Protein AF-A0A392QIY0-F1 (afdb_monomer)

Structure (mmCIF, N/CA/C/O backbone):
data_AF-A0A392QIY0-F1
#
_entry.id   AF-A0A392QIY0-F1
#
loop_
_atom_site.group_PDB
_atom_site.id
_atom_site.type_symbol
_atom_site.label_atom_id
_atom_site.label_alt_id
_atom_site.label_comp_id
_atom_site.label_asym_id
_atom_site.label_entity_id
_atom_site.label_seq_id
_atom_site.pdbx_PDB_ins_code
_atom_site.Cartn_x
_atom_site.Cartn_y
_atom_site.Cartn_z
_atom_site.occupancy
_atom_site.B_iso_or_equiv
_atom_site.auth_seq_id
_atom_site.auth_comp_id
_atom_site.auth_asym_id
_atom_site.auth_atom_id
_atom_site.pdbx_PDB_model_num
ATOM 1 N N . ILE A 1 1 ? -19.821 -11.116 -4.514 1.00 93.00 1 ILE A N 1
ATOM 2 C CA . ILE A 1 1 ? -20.208 -10.296 -5.692 1.00 93.00 1 ILE A CA 1
ATOM 3 C C . ILE A 1 1 ? -19.159 -10.345 -6.806 1.00 93.00 1 ILE A C 1
ATOM 5 O O . ILE A 1 1 ? -19.342 -11.155 -7.693 1.00 93.00 1 ILE A O 1
ATOM 9 N N . PHE A 1 2 ? -18.062 -9.570 -6.809 1.00 94.19 2 PHE A N 1
ATOM 10 C CA . PHE A 1 2 ? -17.162 -9.532 -7.987 1.00 94.19 2 PHE A CA 1
ATOM 11 C C . PHE A 1 2 ? -16.467 -10.862 -8.303 1.00 94.19 2 PHE A C 1
ATOM 13 O O . PHE A 1 2 ? -16.411 -11.263 -9.460 1.00 94.19 2 PHE A O 1
ATOM 20 N N . GLN A 1 3 ? -16.009 -11.568 -7.269 1.00 90.56 3 GLN A N 1
ATOM 21 C CA . GLN A 1 3 ? -15.421 -12.899 -7.420 1.00 90.56 3 GLN A CA 1
ATOM 22 C C . GLN A 1 3 ? -16.449 -13.931 -7.910 1.00 90.56 3 GLN A C 1
ATOM 24 O O . GLN A 1 3 ? -16.153 -14.741 -8.778 1.00 90.56 3 GLN A O 1
ATOM 29 N N . GLU A 1 4 ? -17.671 -13.867 -7.385 1.00 94.31 4 GLU A N 1
ATOM 30 C CA . GLU A 1 4 ? -18.791 -14.731 -7.781 1.00 94.31 4 GLU A CA 1
ATOM 31 C C . GLU A 1 4 ? -19.240 -14.467 -9.226 1.00 94.31 4 GLU A C 1
ATOM 33 O O . GLU A 1 4 ? -19.572 -15.396 -9.953 1.00 94.31 4 GLU A O 1
ATOM 38 N N . ALA A 1 5 ? -19.165 -13.210 -9.670 1.00 95.75 5 ALA A N 1
ATOM 39 C CA . ALA A 1 5 ? -19.411 -12.798 -11.049 1.00 95.75 5 ALA A CA 1
ATOM 40 C C . ALA A 1 5 ? -18.243 -13.115 -12.006 1.00 95.75 5 ALA A C 1
ATOM 42 O O . ALA A 1 5 ? -18.321 -12.781 -13.186 1.00 95.75 5 ALA A O 1
ATOM 43 N N . GLY A 1 6 ? -17.151 -13.719 -11.519 1.00 94.50 6 GLY A N 1
ATOM 44 C CA . GLY A 1 6 ? -15.990 -14.082 -12.335 1.00 94.50 6 GLY A CA 1
ATOM 45 C C . GLY A 1 6 ? -15.198 -12.890 -12.885 1.00 94.50 6 GLY A C 1
ATOM 46 O O . GLY A 1 6 ? -14.499 -13.037 -13.885 1.00 94.50 6 GLY A O 1
ATOM 47 N N . LEU A 1 7 ? -15.307 -11.707 -12.268 1.00 95.38 7 LEU A N 1
ATOM 48 C CA . LEU A 1 7 ? -14.596 -10.513 -12.727 1.00 95.38 7 LEU A CA 1
ATOM 49 C C . LEU A 1 7 ? -13.139 -10.518 -12.230 1.00 95.38 7 LEU A C 1
ATOM 51 O O . LEU A 1 7 ? -12.916 -10.697 -11.029 1.00 95.38 7 LEU A O 1
ATOM 55 N N . PRO A 1 8 ? -12.144 -10.256 -13.099 1.00 93.06 8 PRO A N 1
ATOM 56 C CA . PRO A 1 8 ? -10.727 -10.251 -12.735 1.00 93.06 8 PRO A CA 1
ATOM 57 C C . PRO A 1 8 ? -10.318 -8.922 -12.073 1.00 93.06 8 PRO A C 1
ATOM 59 O O . PRO A 1 8 ? -9.443 -8.214 -12.560 1.00 93.06 8 PRO A O 1
ATOM 62 N N . LEU A 1 9 ? -10.991 -8.547 -10.985 1.00 93.00 9 LEU A N 1
ATOM 63 C C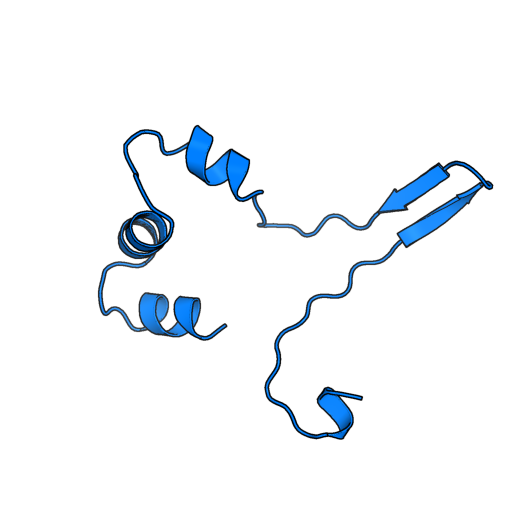A . LEU A 1 9 ? -10.680 -7.336 -10.222 1.00 93.00 9 LEU A CA 1
ATOM 64 C C . LEU A 1 9 ? -9.694 -7.645 -9.095 1.00 93.00 9 LEU A C 1
ATOM 66 O O . LEU A 1 9 ? -9.826 -8.660 -8.411 1.00 93.00 9 LEU A O 1
ATOM 70 N N . TRP A 1 10 ? -8.758 -6.727 -8.855 1.00 92.88 10 TRP A N 1
ATOM 71 C CA . TRP A 1 10 ? -7.848 -6.795 -7.718 1.00 92.88 10 TRP A CA 1
ATOM 72 C C . TRP A 1 10 ? -8.287 -5.819 -6.621 1.00 92.88 10 TRP A C 1
ATOM 74 O O . TRP A 1 10 ? -8.403 -4.616 -6.845 1.00 92.88 10 TRP A O 1
ATOM 84 N N . LEU A 1 11 ? -8.567 -6.344 -5.426 1.00 93.25 11 LEU A N 1
ATOM 85 C CA . LEU A 1 11 ? -8.936 -5.573 -4.238 1.00 93.25 11 LEU A CA 1
ATOM 86 C C . LEU A 1 11 ? -8.186 -6.141 -3.029 1.00 93.25 11 LEU A C 1
ATOM 88 O O . LEU A 1 11 ? -8.176 -7.355 -2.828 1.00 93.25 11 LEU A O 1
ATOM 92 N N . ARG A 1 12 ? -7.614 -5.270 -2.190 1.00 93.94 12 ARG A N 1
ATOM 93 C CA . ARG A 1 12 ? -6.996 -5.648 -0.910 1.00 93.94 12 ARG A CA 1
ATOM 94 C C . ARG A 1 12 ? -7.843 -5.114 0.252 1.00 93.94 12 ARG A C 1
ATOM 96 O O . ARG A 1 12 ? -7.616 -3.982 0.679 1.00 93.94 12 ARG A O 1
ATOM 103 N N . PRO A 1 13 ? -8.833 -5.878 0.754 1.00 95.44 13 PRO A N 1
ATOM 104 C CA . PRO A 1 13 ? -9.521 -5.507 1.989 1.00 95.44 13 PRO A CA 1
ATOM 105 C C . PRO A 1 13 ? -8.511 -5.494 3.138 1.00 95.44 13 PRO A C 1
ATOM 107 O O . PRO A 1 13 ? -7.601 -6.320 3.139 1.00 95.44 13 PRO A O 1
ATOM 110 N N . TYR A 1 14 ? -8.657 -4.571 4.084 1.00 96.88 14 TYR A N 1
ATOM 111 C CA . TYR A 1 14 ? -7.836 -4.483 5.291 1.00 96.88 14 TYR A CA 1
ATOM 112 C C . TYR A 1 14 ? -8.731 -4.487 6.526 1.00 96.88 14 TYR A C 1
ATOM 114 O O . TYR A 1 14 ? -9.868 -4.008 6.477 1.00 96.88 14 TYR A O 1
ATOM 122 N N . GLU A 1 15 ? -8.239 -5.057 7.618 1.00 97.56 15 GLU A N 1
ATOM 123 C CA . GLU A 1 15 ? -9.024 -5.195 8.837 1.00 97.56 15 GLU A CA 1
ATOM 124 C C . GLU A 1 15 ? -9.143 -3.867 9.596 1.00 97.56 15 GLU A C 1
ATOM 126 O O . GLU A 1 15 ? -8.203 -3.072 9.687 1.00 97.56 15 GLU A O 1
ATOM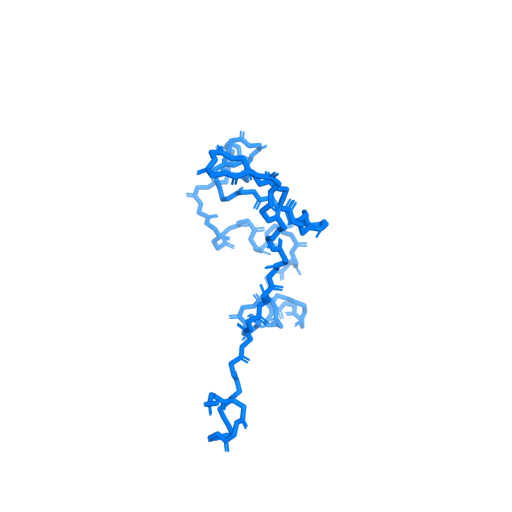 131 N N . VAL A 1 16 ? -10.324 -3.641 10.168 1.00 97.94 16 VAL A N 1
ATOM 132 C CA . VAL A 1 16 ? -10.584 -2.548 11.103 1.00 97.94 16 VAL A CA 1
ATOM 133 C C . VAL A 1 16 ? -11.190 -3.149 12.364 1.00 97.94 16 VAL A C 1
ATOM 135 O O . VAL A 1 16 ? -12.298 -3.683 12.333 1.00 97.94 16 VAL A O 1
ATOM 138 N N . LEU A 1 17 ? -10.470 -3.040 13.478 1.00 98.06 17 LEU A N 1
ATOM 139 C CA . LEU A 1 17 ? -10.910 -3.510 14.786 1.00 98.06 17 LEU A CA 1
ATOM 140 C C . LEU A 1 17 ? -11.349 -2.317 15.635 1.00 98.06 17 LEU A C 1
ATOM 142 O O . LEU A 1 17 ? -10.522 -1.563 16.153 1.00 98.06 17 LEU A O 1
ATOM 146 N N . CYS A 1 18 ? -12.657 -2.148 15.799 1.00 97.75 18 CYS A N 1
ATOM 147 C CA . CYS A 1 18 ? -13.210 -1.123 16.679 1.00 97.75 18 CYS A CA 1
ATOM 148 C C . CYS A 1 18 ? -12.901 -1.455 18.145 1.00 97.75 18 CYS A C 1
ATOM 150 O O . CYS A 1 18 ? -13.201 -2.550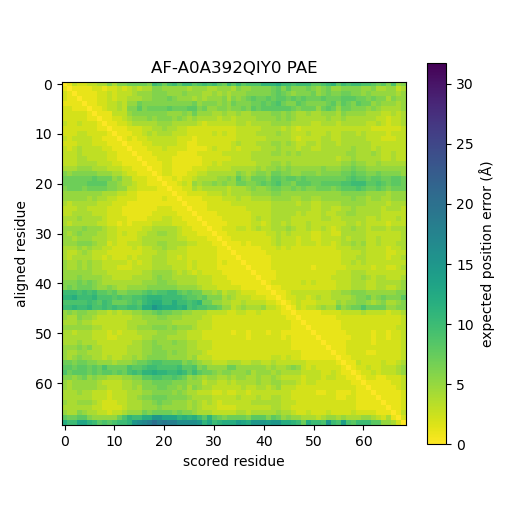 18.615 1.00 97.75 18 CYS A O 1
ATOM 152 N N . THR A 1 19 ? -12.332 -0.499 18.880 1.00 97.56 19 THR A N 1
ATOM 153 C CA . THR A 1 19 ? -12.002 -0.653 20.308 1.00 97.56 19 THR A CA 1
ATOM 154 C C . THR A 1 19 ? -12.943 0.137 21.218 1.00 97.56 19 THR A C 1
ATOM 156 O O . THR A 1 19 ? -13.071 -0.188 22.395 1.00 97.56 19 THR A O 1
ATOM 159 N N . SER A 1 20 ? -13.639 1.147 20.686 1.00 97.31 20 SER A N 1
ATOM 160 C CA . SER A 1 20 ? -14.738 1.858 21.350 1.00 97.31 20 SER A CA 1
ATOM 161 C C . SER A 1 20 ? -15.659 2.510 20.311 1.00 97.31 20 SER A C 1
ATOM 163 O O . SER A 1 20 ? -15.455 2.358 19.108 1.00 97.31 20 SER A O 1
ATOM 165 N N . SER A 1 21 ? -16.645 3.294 20.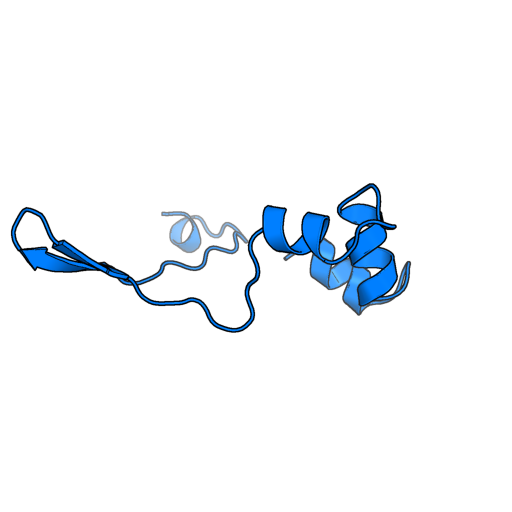756 1.00 96.75 21 SER A N 1
ATOM 166 C CA . SER A 1 21 ? -17.475 4.116 19.866 1.00 96.75 21 SER A CA 1
ATOM 167 C C . SER A 1 21 ? -16.703 5.225 19.135 1.00 96.75 21 SER A C 1
ATOM 169 O O . SER A 1 21 ? -17.232 5.789 18.183 1.00 96.75 21 SER A O 1
ATOM 171 N N . TYR A 1 22 ? -15.481 5.553 19.572 1.00 97.12 22 TYR A N 1
ATOM 172 C CA . TYR A 1 22 ? -14.681 6.657 19.023 1.00 97.12 22 TYR A CA 1
ATOM 173 C C . TYR A 1 22 ? -13.270 6.245 18.588 1.00 97.12 22 TYR A C 1
ATOM 175 O O . TYR A 1 22 ? -12.497 7.092 18.145 1.00 97.12 22 TYR A O 1
ATOM 183 N N . THR A 1 23 ? -12.902 4.970 18.730 1.00 98.06 23 THR A N 1
ATOM 184 C CA . THR A 1 23 ? -11.536 4.500 18.471 1.00 98.06 23 THR A CA 1
ATOM 185 C C . THR A 1 23 ? -11.535 3.152 17.765 1.00 98.06 23 THR A C 1
ATOM 187 O O . THR A 1 23 ? -12.359 2.282 18.050 1.00 98.06 23 THR A O 1
ATOM 190 N N . ALA A 1 24 ? -10.567 2.963 16.873 1.00 98.19 24 ALA A N 1
ATOM 191 C CA . ALA A 1 24 ? -10.333 1.707 16.175 1.00 98.19 24 ALA A CA 1
ATOM 192 C C . ALA A 1 24 ? -8.841 1.531 15.869 1.00 98.19 24 ALA A C 1
ATOM 194 O O . ALA A 1 24 ? -8.092 2.507 15.791 1.00 98.19 24 ALA A O 1
ATOM 195 N N . LEU A 1 25 ? -8.428 0.281 15.687 1.00 98.31 25 LEU A N 1
ATOM 196 C CA . LEU A 1 25 ? -7.150 -0.097 15.096 1.00 98.31 25 LEU A CA 1
ATOM 197 C C . LEU A 1 25 ? -7.386 -0.462 13.629 1.00 98.31 25 LEU A C 1
ATOM 199 O O . LEU A 1 25 ? -8.396 -1.082 13.302 1.00 98.31 25 LEU A O 1
ATOM 203 N N . ILE A 1 26 ? -6.461 -0.077 12.755 1.00 97.81 26 ILE A N 1
ATOM 204 C CA . ILE A 1 26 ? -6.535 -0.343 11.315 1.00 97.81 26 ILE A CA 1
ATOM 205 C C . ILE A 1 26 ? -5.300 -1.155 10.926 1.00 97.81 26 ILE A C 1
ATOM 207 O O . ILE A 1 26 ? -4.182 -0.769 11.275 1.00 97.81 26 ILE A O 1
ATOM 211 N N . GLU A 1 27 ? -5.500 -2.268 10.216 1.00 98.19 27 GLU A N 1
ATOM 212 C CA . GLU A 1 27 ? -4.415 -3.069 9.643 1.00 98.19 27 GLU A CA 1
ATOM 213 C C . GLU A 1 27 ? -3.565 -2.190 8.719 1.00 98.19 27 GLU A C 1
ATOM 215 O O . GLU A 1 27 ? -4.064 -1.536 7.800 1.00 98.19 27 GLU A O 1
ATOM 220 N N . THR A 1 28 ? -2.255 -2.177 8.950 1.00 96.69 28 THR A N 1
ATOM 221 C CA . THR A 1 28 ? -1.325 -1.520 8.038 1.00 96.69 28 THR A CA 1
ATOM 222 C C . THR A 1 28 ? -1.071 -2.422 6.838 1.00 96.69 28 THR A C 1
ATOM 224 O O . THR A 1 28 ? -0.833 -3.618 6.986 1.00 96.69 28 THR A O 1
ATOM 227 N N . ILE A 1 29 ? -1.077 -1.852 5.631 1.00 96.81 29 ILE A N 1
ATOM 228 C CA . ILE A 1 29 ? -0.667 -2.592 4.436 1.00 96.81 29 ILE A CA 1
ATOM 229 C C . ILE A 1 29 ? 0.840 -2.384 4.232 1.00 96.81 29 ILE A C 1
ATOM 231 O O . ILE A 1 29 ? 1.246 -1.273 3.865 1.00 96.81 29 ILE A O 1
ATOM 235 N N . PRO A 1 30 ? 1.683 -3.404 4.484 1.00 95.25 30 PRO A N 1
ATOM 236 C CA . PRO A 1 30 ? 3.127 -3.277 4.319 1.00 95.25 30 PRO A CA 1
ATOM 237 C C . PRO A 1 30 ? 3.493 -3.036 2.850 1.00 95.25 30 PRO A C 1
ATOM 239 O O . PRO A 1 30 ? 2.711 -3.320 1.946 1.00 95.25 30 PRO A O 1
ATOM 242 N N . ASP A 1 31 ? 4.683 -2.478 2.622 1.00 94.31 31 ASP A N 1
ATOM 243 C CA . ASP A 1 31 ? 5.225 -2.175 1.287 1.00 94.31 31 ASP A CA 1
ATOM 244 C C . ASP A 1 31 ? 4.365 -1.234 0.428 1.00 94.31 31 ASP A C 1
ATOM 246 O O . ASP A 1 31 ? 4.485 -1.181 -0.799 1.00 94.31 31 ASP A O 1
ATOM 250 N N . THR A 1 32 ? 3.535 -0.416 1.079 1.00 94.69 32 THR A N 1
ATOM 251 C CA . THR A 1 32 ? 2.763 0.641 0.427 1.00 94.69 32 THR A CA 1
ATOM 252 C C . THR A 1 32 ? 3.265 2.026 0.817 1.00 94.69 32 THR A C 1
ATOM 254 O O . THR A 1 32 ? 3.788 2.263 1.907 1.00 94.69 32 THR A O 1
ATOM 257 N N . ALA A 1 33 ? 3.115 2.974 -0.103 1.00 94.75 33 ALA A N 1
ATOM 258 C CA . ALA A 1 33 ? 3.341 4.386 0.152 1.00 94.75 33 ALA A CA 1
ATOM 259 C C . ALA A 1 33 ? 2.145 5.172 -0.375 1.00 94.75 33 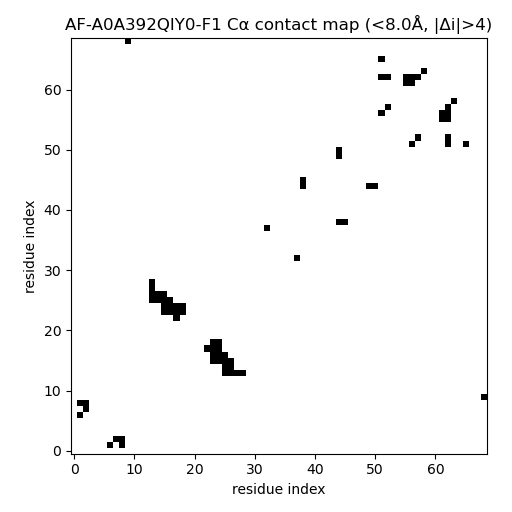ALA A C 1
ATOM 261 O O . ALA A 1 33 ? 1.594 4.845 -1.427 1.00 94.75 33 ALA A O 1
ATOM 262 N N . SER A 1 34 ? 1.762 6.235 0.332 1.00 95.25 34 SER A N 1
ATO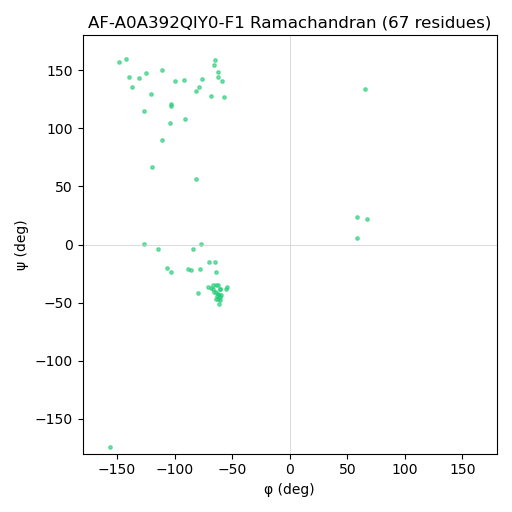M 263 C CA . SER A 1 34 ? 0.727 7.130 -0.178 1.00 95.25 34 SER A CA 1
ATOM 264 C C . SER A 1 34 ? 1.190 7.790 -1.482 1.00 95.25 34 SER A C 1
ATOM 266 O O . SER A 1 34 ? 2.375 8.097 -1.654 1.00 95.25 34 SER A O 1
ATOM 268 N N . LEU A 1 35 ? 0.248 8.084 -2.380 1.00 94.38 35 LEU A N 1
ATOM 269 C CA . LEU A 1 35 ? 0.543 8.796 -3.625 1.00 94.38 35 LEU A CA 1
ATOM 270 C C . LEU A 1 35 ? 1.241 10.142 -3.367 1.00 94.38 35 LEU A C 1
ATOM 272 O O . LEU A 1 35 ? 2.165 10.526 -4.083 1.00 94.38 35 LEU A O 1
ATOM 276 N N . HIS A 1 36 ? 0.828 10.848 -2.315 1.00 94.38 36 HIS A N 1
ATOM 277 C CA . HIS A 1 36 ? 1.460 12.097 -1.910 1.00 94.38 36 HIS A CA 1
ATOM 278 C C . HIS A 1 36 ? 2.919 11.887 -1.482 1.00 94.38 36 HIS A C 1
ATOM 280 O O . HIS A 1 36 ? 3.797 12.627 -1.921 1.00 94.38 36 HIS A O 1
ATOM 286 N N . SER A 1 37 ? 3.196 10.849 -0.686 1.00 95.75 37 SER A N 1
ATOM 287 C CA . SER A 1 37 ? 4.561 10.505 -0.275 1.00 95.75 37 SER A CA 1
ATOM 288 C C . SER A 1 37 ? 5.450 10.175 -1.473 1.00 95.75 37 SER A C 1
ATOM 290 O O . SER A 1 37 ? 6.603 10.594 -1.486 1.00 95.75 37 SER A O 1
ATOM 292 N N . ILE A 1 38 ? 4.926 9.482 -2.492 1.00 94.94 38 ILE A N 1
ATOM 293 C CA . ILE A 1 38 ? 5.660 9.213 -3.739 1.00 94.94 38 ILE A CA 1
ATOM 294 C C . ILE A 1 38 ? 6.024 10.533 -4.431 1.00 94.94 38 ILE A C 1
ATOM 296 O O . ILE A 1 38 ? 7.196 10.775 -4.704 1.00 94.94 38 ILE A O 1
ATOM 300 N N . LYS A 1 39 ? 5.055 11.432 -4.637 1.00 93.25 39 LYS A N 1
ATOM 301 C CA . LYS A 1 39 ? 5.306 12.742 -5.266 1.00 93.25 39 LYS A CA 1
ATOM 302 C C . LYS A 1 39 ? 6.322 13.584 -4.489 1.00 93.25 39 LYS A C 1
ATOM 304 O O . LYS A 1 39 ? 7.201 14.192 -5.082 1.00 93.25 39 LYS A O 1
ATOM 309 N N . SER A 1 40 ? 6.208 13.610 -3.161 1.00 94.94 40 SER A N 1
ATOM 310 C CA . SER A 1 40 ? 7.094 14.397 -2.299 1.00 94.94 40 SER A CA 1
ATOM 311 C C . SER A 1 40 ? 8.529 13.859 -2.277 1.00 94.94 40 SER A C 1
ATOM 313 O O . SER A 1 40 ? 9.470 14.649 -2.264 1.00 94.94 40 SER A O 1
ATOM 315 N N . ARG A 1 41 ? 8.714 12.532 -2.300 1.00 95.31 41 ARG A N 1
ATOM 316 C CA . ARG A 1 41 ? 10.045 11.897 -2.289 1.00 95.31 41 ARG A CA 1
ATOM 317 C C . ARG A 1 41 ? 10.740 11.920 -3.650 1.00 95.31 41 ARG A C 1
ATOM 319 O O . ARG A 1 41 ? 11.960 11.797 -3.700 1.00 95.31 41 ARG A O 1
ATOM 326 N N . HIS A 1 42 ? 9.986 12.087 -4.733 1.00 94.44 42 HIS A N 1
ATOM 327 C CA . HIS A 1 42 ? 10.501 12.119 -6.098 1.00 94.44 42 HIS A CA 1
ATOM 328 C C . HIS A 1 42 ? 10.177 13.462 -6.778 1.00 94.44 42 HIS A C 1
ATOM 330 O O . HIS A 1 42 ? 9.411 13.485 -7.737 1.00 94.44 42 HIS A O 1
ATOM 336 N N . PRO A 1 43 ? 10.765 14.588 -6.322 1.00 91.38 43 PRO A N 1
ATOM 337 C CA . PRO A 1 43 ? 10.422 15.926 -6.819 1.00 91.38 43 PRO A CA 1
ATOM 338 C C . PRO A 1 43 ? 10.759 16.135 -8.303 1.00 91.38 43 PRO A C 1
ATOM 340 O O . PRO A 1 43 ? 10.154 16.975 -8.959 1.00 91.38 43 PRO A O 1
ATOM 343 N N . ASN A 1 44 ? 11.703 15.353 -8.835 1.00 93.38 44 ASN A N 1
ATOM 344 C CA . ASN A 1 44 ? 12.110 15.397 -10.242 1.00 93.38 44 ASN A CA 1
ATOM 345 C C . ASN A 1 44 ? 11.204 14.558 -11.159 1.00 93.38 44 ASN A C 1
ATOM 347 O O . ASN A 1 44 ? 11.420 14.538 -12.366 1.00 93.38 44 ASN A O 1
ATOM 351 N N . ILE A 1 45 ? 10.230 13.834 -10.598 1.00 92.81 45 ILE A N 1
ATOM 352 C CA . ILE A 1 45 ? 9.268 13.028 -11.347 1.00 92.81 45 ILE A CA 1
ATOM 353 C C . ILE A 1 45 ? 7.940 13.785 -11.380 1.00 92.81 45 ILE A C 1
ATOM 355 O O . ILE A 1 45 ? 7.328 14.052 -10.345 1.00 92.81 45 ILE A O 1
ATOM 359 N N . SER A 1 46 ? 7.483 14.125 -12.582 1.00 90.38 46 SER A N 1
ATOM 360 C CA . SER A 1 46 ? 6.310 14.976 -12.792 1.00 90.38 46 SER A CA 1
ATOM 361 C C . SER A 1 46 ? 4.994 14.193 -12.784 1.00 90.38 46 SER A C 1
ATOM 363 O O . SER A 1 46 ? 3.930 14.755 -12.511 1.00 90.38 46 SER A O 1
ATOM 365 N N . SER A 1 47 ? 5.052 12.882 -13.042 1.00 94.19 47 SER A N 1
ATOM 366 C CA . SER A 1 47 ? 3.871 12.028 -13.174 1.00 94.19 47 SER A CA 1
ATOM 367 C C . SER A 1 47 ? 4.052 10.626 -12.585 1.00 94.19 47 SER A C 1
ATOM 369 O O . SER A 1 47 ? 5.159 10.112 -12.439 1.00 94.19 47 SER A O 1
ATOM 371 N N . LEU A 1 48 ? 2.933 9.952 -12.294 1.00 93.56 48 LEU A N 1
ATOM 372 C CA . LEU A 1 48 ? 2.956 8.542 -11.892 1.00 93.56 48 LEU A CA 1
ATOM 373 C C . LEU A 1 48 ? 3.522 7.631 -12.984 1.00 93.56 48 LEU A C 1
ATOM 375 O O . LEU A 1 48 ? 4.212 6.668 -12.667 1.00 93.56 48 LEU A O 1
ATOM 379 N N . ARG A 1 49 ? 3.274 7.935 -14.264 1.00 93.88 49 ARG A N 1
ATOM 380 C CA . ARG A 1 49 ? 3.821 7.148 -15.378 1.00 93.88 49 ARG A CA 1
ATOM 381 C C . ARG A 1 49 ? 5.348 7.163 -15.352 1.00 93.88 49 ARG A C 1
ATOM 383 O O . ARG A 1 49 ? 5.963 6.105 -15.417 1.00 93.88 49 ARG A O 1
ATOM 390 N N . GLU A 1 50 ? 5.946 8.343 -15.203 1.00 94.88 50 GLU A N 1
ATOM 391 C CA . GLU A 1 50 ? 7.399 8.501 -15.073 1.00 94.88 50 GLU A CA 1
ATOM 392 C C . GLU A 1 50 ? 7.953 7.760 -13.851 1.00 94.88 50 GLU A C 1
ATOM 394 O O . GLU A 1 50 ? 8.996 7.120 -13.953 1.00 94.88 50 GLU A O 1
ATOM 399 N N . PHE A 1 51 ? 7.234 7.766 -12.721 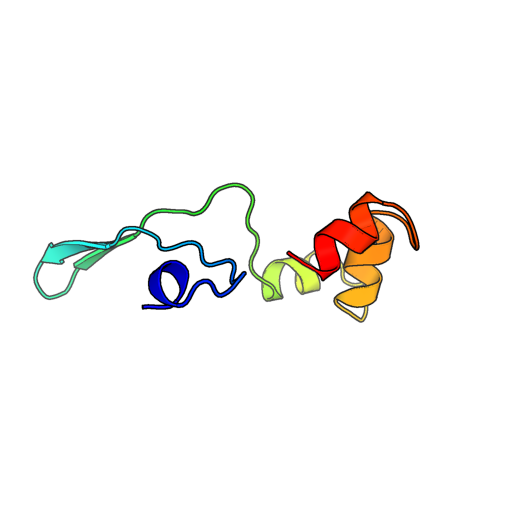1.00 95.62 51 PHE A N 1
ATOM 400 C CA . PHE A 1 51 ? 7.624 6.981 -11.545 1.00 95.62 51 PHE A CA 1
ATOM 401 C C . PHE A 1 51 ? 7.671 5.476 -11.851 1.00 95.62 51 PHE A C 1
ATOM 403 O O . PHE A 1 51 ? 8.635 4.805 -11.489 1.00 95.62 51 PHE A O 1
ATOM 410 N N . TYR A 1 52 ? 6.661 4.942 -12.545 1.00 95.25 52 TYR A N 1
ATOM 411 C CA . TYR A 1 52 ? 6.629 3.526 -12.927 1.00 95.25 52 TYR A CA 1
ATOM 412 C C . TYR A 1 52 ? 7.728 3.175 -13.938 1.00 95.25 52 TYR A C 1
ATOM 414 O O . TYR A 1 52 ? 8.346 2.121 -13.800 1.00 95.25 52 TYR A O 1
ATOM 422 N N . ILE A 1 53 ? 8.019 4.057 -14.899 1.00 95.19 53 ILE A N 1
ATOM 423 C CA . ILE A 1 53 ? 9.135 3.885 -15.845 1.00 95.19 53 ILE A CA 1
ATOM 424 C C . ILE A 1 53 ? 10.472 3.861 -15.098 1.00 95.19 53 ILE A C 1
ATOM 426 O O . ILE A 1 53 ? 11.275 2.957 -15.309 1.00 95.19 53 ILE A O 1
ATOM 430 N N . ALA A 1 54 ? 10.694 4.804 -14.179 1.00 94.38 54 ALA A N 1
ATOM 431 C CA . ALA A 1 54 ? 11.916 4.865 -13.382 1.00 94.38 54 ALA A CA 1
ATOM 432 C C . ALA A 1 54 ? 12.082 3.644 -12.460 1.00 94.38 54 ALA A C 1
ATOM 434 O O . ALA A 1 54 ? 13.202 3.191 -12.237 1.00 94.38 54 ALA A O 1
ATOM 435 N N . LYS A 1 55 ? 10.977 3.100 -11.929 1.00 94.00 55 LYS A N 1
ATOM 436 C CA . LYS A 1 55 ? 10.990 1.953 -11.011 1.00 94.00 55 LYS A CA 1
ATOM 437 C C . LYS A 1 55 ? 11.148 0.604 -11.717 1.00 94.00 55 LYS A C 1
ATOM 439 O O . LYS A 1 55 ? 11.853 -0.258 -11.202 1.00 94.00 55 LYS A O 1
ATOM 444 N N . TYR A 1 56 ? 10.469 0.399 -12.846 1.00 95.50 56 TYR A N 1
ATOM 445 C CA . TYR A 1 56 ? 10.359 -0.916 -13.492 1.00 95.50 56 TYR A CA 1
ATOM 446 C C . TYR A 1 56 ? 11.035 -1.013 -14.864 1.00 95.50 56 TYR A C 1
ATOM 448 O O . TYR A 1 56 ? 11.080 -2.116 -15.405 1.00 95.50 56 TYR A O 1
ATOM 456 N N . LEU A 1 57 ? 11.591 0.085 -15.390 1.00 94.12 57 LEU A N 1
ATOM 457 C CA . LEU A 1 57 ? 12.100 0.241 -16.761 1.00 94.12 57 LEU A CA 1
ATOM 458 C C . LEU A 1 57 ? 10.990 0.160 -17.818 1.00 94.12 57 LEU A C 1
ATOM 460 O O . LEU A 1 57 ? 10.143 -0.731 -17.780 1.00 94.12 57 LEU A O 1
ATOM 464 N N . GLU A 1 58 ? 10.997 1.091 -18.773 1.00 93.81 58 GLU A N 1
ATOM 465 C CA . GLU A 1 58 ? 9.986 1.141 -19.838 1.00 93.81 58 GLU A CA 1
ATOM 466 C C . GLU A 1 58 ? 9.967 -0.165 -20.653 1.00 93.81 58 GLU A C 1
ATOM 468 O O . GLU A 1 58 ? 11.005 -0.781 -20.895 1.00 93.81 58 GLU A O 1
ATOM 473 N N . ASP A 1 59 ? 8.763 -0.611 -21.022 1.00 92.75 59 ASP A N 1
ATOM 474 C CA . ASP A 1 59 ? 8.479 -1.826 -21.803 1.00 92.75 59 ASP A CA 1
ATOM 475 C C . ASP A 1 59 ? 8.964 -3.169 -21.231 1.00 92.75 59 ASP A C 1
ATOM 477 O O . ASP A 1 59 ? 8.755 -4.219 -21.855 1.00 92.75 59 ASP A O 1
ATOM 481 N N . SER A 1 60 ? 9.516 -3.184 -20.016 1.00 95.69 60 SER A N 1
ATOM 482 C CA . SER A 1 60 ? 9.870 -4.427 -19.339 1.00 95.69 60 SER A CA 1
ATOM 483 C C . SER A 1 60 ? 8.620 -5.262 -19.001 1.00 95.69 60 SER A C 1
ATOM 485 O O . SER A 1 60 ? 7.524 -4.717 -18.813 1.00 95.69 60 SER A O 1
ATOM 487 N N . PRO A 1 61 ? 8.748 -6.596 -18.863 1.00 94.88 61 PRO A N 1
ATOM 488 C CA . PRO A 1 61 ? 7.644 -7.439 -18.402 1.00 94.88 61 PRO A CA 1
ATOM 489 C C . PRO A 1 61 ? 7.055 -6.972 -17.063 1.00 94.88 61 PRO A C 1
ATOM 491 O O . PRO A 1 61 ? 5.840 -7.003 -16.879 1.00 94.88 61 PRO A O 1
ATOM 494 N N . ASN A 1 62 ? 7.903 -6.471 -16.158 1.00 94.44 62 ASN A N 1
ATOM 495 C CA . ASN A 1 62 ? 7.493 -5.974 -14.845 1.00 94.44 62 ASN A CA 1
ATOM 496 C C . ASN A 1 62 ? 6.717 -4.656 -14.939 1.00 94.44 62 ASN A C 1
ATOM 498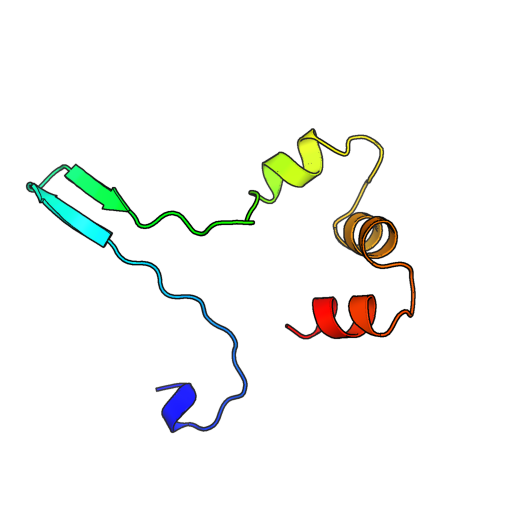 O O . ASN A 1 62 ? 5.768 -4.459 -14.186 1.00 94.44 62 ASN A O 1
ATOM 502 N N . PHE A 1 63 ? 7.084 -3.772 -15.871 1.00 95.81 63 PHE A N 1
ATOM 503 C CA . PHE A 1 63 ? 6.348 -2.533 -16.118 1.00 95.81 63 PHE A CA 1
ATOM 504 C C . PHE A 1 63 ? 4.937 -2.823 -16.632 1.00 95.81 63 PHE A C 1
ATOM 506 O O . PHE A 1 63 ? 3.972 -2.295 -16.087 1.00 95.81 63 PHE A O 1
ATOM 513 N N . LYS A 1 64 ? 4.807 -3.730 -17.610 1.00 94.62 64 LYS A N 1
ATOM 514 C CA . LYS A 1 64 ? 3.500 -4.151 -18.143 1.00 94.62 64 LYS A CA 1
ATOM 515 C C . LYS A 1 64 ? 2.638 -4.814 -17.072 1.00 94.62 64 LYS A C 1
ATOM 517 O O . LYS A 1 64 ? 1.456 -4.509 -16.963 1.00 94.62 64 LYS A O 1
ATOM 522 N N . LEU A 1 65 ? 3.235 -5.681 -16.256 1.00 94.56 65 LEU A N 1
ATOM 523 C CA . LEU A 1 65 ? 2.546 -6.335 -15.146 1.00 94.56 65 LEU A CA 1
ATOM 524 C C . LEU A 1 65 ? 2.038 -5.316 -14.113 1.00 94.56 65 LEU A C 1
ATOM 526 O O . LEU A 1 65 ? 0.885 -5.390 -13.704 1.00 94.56 65 LEU A O 1
ATOM 530 N N . ALA A 1 66 ? 2.855 -4.323 -13.757 1.00 93.62 66 ALA A N 1
ATOM 531 C CA . ALA A 1 66 ? 2.499 -3.295 -12.781 1.00 93.62 66 ALA A CA 1
ATOM 532 C C . ALA A 1 66 ? 1.432 -2.291 -13.269 1.00 93.62 66 ALA A C 1
ATOM 534 O O . ALA A 1 66 ? 0.901 -1.546 -12.455 1.00 93.62 66 ALA A O 1
ATOM 535 N N . GLN A 1 67 ? 1.139 -2.228 -14.572 1.00 91.69 67 GLN A N 1
ATOM 536 C CA . GLN A 1 67 ? 0.073 -1.380 -15.127 1.00 91.69 67 GLN A CA 1
ATOM 537 C C . GLN A 1 67 ? -1.297 -2.067 -15.168 1.00 91.69 67 GLN A C 1
ATOM 539 O O . GLN A 1 67 ? -2.311 -1.385 -15.313 1.00 91.69 67 GLN A O 1
ATOM 544 N N . VAL A 1 68 ? -1.313 -3.402 -15.131 1.00 86.62 68 VAL A N 1
ATOM 545 C CA . VAL A 1 68 ? -2.527 -4.219 -15.287 1.00 86.62 68 VAL A CA 1
ATOM 546 C C . VAL A 1 68 ? -3.015 -4.770 -13.944 1.00 86.62 68 VAL A C 1
ATOM 548 O O . VAL A 1 68 ? -4.200 -5.073 -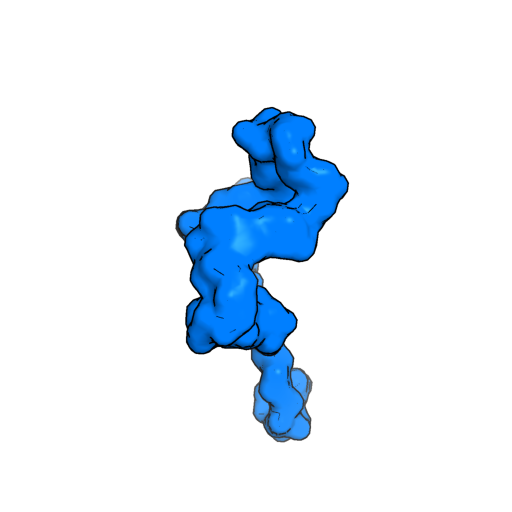13.818 1.00 86.62 68 VAL A O 1
ATOM 551 N N . MET A 1 69 ? -2.119 -4.896 -12.959 1.00 65.94 69 MET A N 1
ATOM 552 C CA . MET A 1 69 ? -2.477 -5.133 -11.555 1.00 65.94 69 MET A CA 1
ATOM 553 C C . MET A 1 69 ? -3.008 -3.862 -10.897 1.00 65.94 69 MET A C 1
ATOM 555 O O . MET A 1 69 ? -3.999 -3.985 -10.146 1.00 65.94 69 MET A O 1
#

Mean predicted aligned error: 3.87 Å

Organism: NCBI:txid97028

Foldseek 3Di:
DCVVVVHPDDDDDWDWADPDPPDIDTGDDPPDDDPVRLCVVCVVQPDPLSVLCVVQNPPDPVSVVVVVD

pLDDT: mean 94.42, std 4.03, range [65.94, 98.31]

Nearest PDB structures (foldseek):
  6gl3-assembly1_A  TM=8.921E-01  e=1.562E-02  Homo sapiens

Solvent-accessible surface area (backbone atoms only — not comparable to full-atom values): 4610 Å² total; per-residue (Å²): 104,60,71,79,70,68,49,95,72,82,81,83,87,69,58,70,50,74,77,52,102,88,43,66,49,68,59,78,70,82,101,66,75,55,72,66,56,53,49,68,76,35,75,91,44,93,45,71,67,54,48,48,32,74,73,43,39,77,90,30,73,62,33,58,49,68,73,74,100

Radius of gyration: 16.99 Å; Cα contacts (8 Å, |Δi|>4): 39; chains: 1; bounding box: 32×31×43 Å

Secondary structure (DSSP, 8-state):
-TTTTT---------EEE-SSS-EEE---TT---HHHHHHH-TT--SHHHHHHHHH-TT-HHHHHHHH-

Sequence (69 aa):
IFQEAGLPLWLRPYEVLCTSSYTALIETIPDTASLHSIKSRHPNISSLREFYIAKYLEDSPNFKLAQVM

InterPro domains:
  IPR000403 Phosphatidylinositol 3-/4-kinase, catalytic domain [PS50290] (1-69)
  IPR011009 Protein kinase-like domain superfamily [SSF56112] (1-58)
  IPR015433 Phosphatidylinositol 3-/4-kinase [PTHR10048] (1-67)